Protein AF-A0A966KFK0-F1 (afdb_monomer_lite)

Sequence (70 aa):
MKKIEMKPG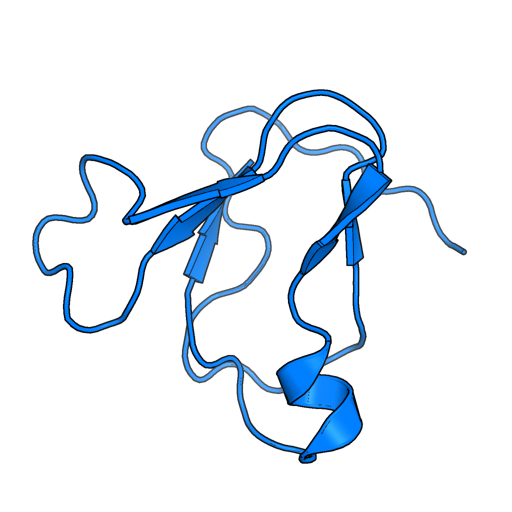KTIFKAGEPADGLYIVGSGEVGIYFPTNKEMAEPDIILKANEILGEMGVIDTAPRMATAKA

Foldseek 3Di:
DDDDDDDFFAWPDAFQAQDPDKDFAQADKKAKDAPVNPVPPGGPDIDGGGDMPPVCCVVVVGGHRTIMGD

Radius of gyration: 11.39 Å; chains: 1; bounding box: 31×16×28 Å

pLDDT: mean 93.65, std 5.7, range [74.62, 98.38]

Structure (mmCIF, N/CA/C/O backbone):
data_AF-A0A966KFK0-F1
#
_entry.id   AF-A0A966KFK0-F1
#
loop_
_atom_site.group_PDB
_atom_site.id
_atom_site.type_symbol
_atom_site.label_atom_id
_atom_site.label_alt_id
_atom_site.label_comp_id
_atom_site.label_asym_id
_atom_site.label_entity_id
_atom_site.label_seq_id
_atom_site.pdbx_PDB_ins_code
_atom_site.Cartn_x
_atom_site.Cartn_y
_atom_site.Cartn_z
_atom_site.occupancy
_atom_site.B_iso_or_equiv
_atom_site.auth_seq_id
_atom_site.auth_comp_id
_atom_site.auth_asym_id
_atom_site.auth_atom_id
_atom_site.pdbx_PDB_model_num
ATOM 1 N N . MET A 1 1 ? -15.618 -3.000 -7.243 1.00 76.62 1 MET A N 1
ATOM 2 C CA . MET A 1 1 ? -14.486 -2.894 -6.294 1.00 76.62 1 MET A CA 1
ATOM 3 C C . MET A 1 1 ? -14.534 -4.078 -5.341 1.00 76.62 1 MET A C 1
ATOM 5 O O . MET A 1 1 ? -15.619 -4.407 -4.877 1.00 76.62 1 MET A O 1
ATOM 9 N N . LYS A 1 2 ? -13.399 -4.738 -5.089 1.00 91.81 2 LYS A N 1
ATOM 10 C CA . LYS A 1 2 ? -13.288 -5.850 -4.132 1.00 91.81 2 LYS A CA 1
ATOM 11 C C . LYS A 1 2 ? -12.700 -5.312 -2.829 1.00 91.81 2 LYS A C 1
ATOM 13 O O . LYS A 1 2 ? -11.656 -4.670 -2.868 1.00 91.81 2 LYS A O 1
ATOM 18 N N . LYS A 1 3 ? -13.356 -5.568 -1.695 1.00 93.56 3 LYS A N 1
ATOM 19 C CA . LYS A 1 3 ? -12.823 -5.198 -0.378 1.00 93.56 3 LYS A CA 1
ATOM 20 C C . LYS A 1 3 ? -11.766 -6.217 0.054 1.00 93.56 3 LYS A C 1
ATOM 22 O O . LYS A 1 3 ? -11.964 -7.419 -0.124 1.00 93.56 3 LYS A O 1
ATOM 27 N N . ILE A 1 4 ? -10.661 -5.729 0.607 1.00 94.75 4 ILE A N 1
ATOM 28 C CA . ILE A 1 4 ? -9.570 -6.539 1.155 1.00 94.75 4 ILE A CA 1
ATOM 29 C C . ILE A 1 4 ? -9.289 -6.011 2.558 1.00 94.75 4 ILE A C 1
ATOM 31 O O . ILE A 1 4 ? -9.162 -4.803 2.745 1.00 94.75 4 ILE A O 1
ATOM 35 N N . GLU A 1 5 ? -9.222 -6.906 3.537 1.00 96.12 5 GLU A N 1
ATOM 36 C CA . GLU A 1 5 ? -8.847 -6.561 4.908 1.00 96.12 5 GLU A CA 1
ATOM 37 C C . GLU A 1 5 ? -7.386 -6.936 5.144 1.00 96.12 5 GLU A C 1
ATOM 39 O O . GLU A 1 5 ? -6.951 -8.037 4.803 1.00 96.12 5 GLU A O 1
ATOM 44 N N . MET A 1 6 ? -6.630 -6.007 5.724 1.00 95.69 6 MET A N 1
ATOM 45 C CA . MET A 1 6 ? -5.207 -6.159 6.010 1.00 95.69 6 MET A CA 1
ATOM 46 C C . MET A 1 6 ? -4.966 -5.928 7.500 1.00 95.69 6 MET A C 1
ATOM 48 O O . MET A 1 6 ? -5.601 -5.078 8.120 1.00 95.69 6 MET A O 1
ATOM 52 N N . LYS A 1 7 ? -4.040 -6.697 8.081 1.00 96.75 7 LYS A N 1
ATOM 53 C CA . LYS A 1 7 ? -3.562 -6.444 9.446 1.00 96.75 7 LYS A CA 1
ATOM 54 C C . LYS A 1 7 ? -2.500 -5.333 9.424 1.00 96.75 7 LYS A C 1
ATOM 56 O O . LYS A 1 7 ? -1.749 -5.290 8.448 1.00 96.75 7 LYS A O 1
ATOM 61 N N . PRO A 1 8 ? -2.363 -4.538 10.501 1.00 96.25 8 PRO A N 1
ATOM 62 C CA . PRO A 1 8 ? -1.307 -3.534 10.603 1.00 96.25 8 PRO A CA 1
ATOM 63 C C . PRO A 1 8 ? 0.085 -4.116 10.336 1.00 96.25 8 PRO A C 1
ATOM 65 O O . PRO A 1 8 ? 0.401 -5.236 10.759 1.00 96.25 8 PRO A O 1
ATOM 68 N N . GLY A 1 9 ? 0.907 -3.371 9.607 1.00 94.75 9 GLY A N 1
ATOM 69 C CA . GLY A 1 9 ? 2.259 -3.724 9.184 1.00 94.75 9 GLY A CA 1
ATOM 70 C C . GLY A 1 9 ? 2.337 -4.700 8.007 1.00 94.75 9 GLY A C 1
ATOM 71 O O . GLY A 1 9 ? 3.442 -5.035 7.567 1.00 94.75 9 GLY A O 1
ATOM 72 N N . LYS A 1 10 ? 1.211 -5.205 7.481 1.00 97.31 10 LYS A N 1
ATOM 73 C CA . LYS A 1 10 ? 1.234 -6.129 6.337 1.00 97.31 10 LYS A CA 1
ATOM 74 C C . LYS A 1 10 ? 1.505 -5.388 5.037 1.00 97.31 10 LYS A C 1
ATOM 76 O O . LYS A 1 10 ? 0.873 -4.386 4.729 1.00 97.31 10 LYS A O 1
ATOM 81 N N . THR A 1 11 ? 2.426 -5.934 4.247 1.00 97.19 11 THR A N 1
ATOM 82 C CA . THR A 1 11 ? 2.715 -5.441 2.900 1.00 97.19 11 THR A CA 1
ATOM 83 C C . THR A 1 11 ? 1.531 -5.693 1.974 1.00 97.19 11 THR A C 1
ATOM 85 O O . THR A 1 11 ? 1.063 -6.825 1.866 1.00 97.19 11 THR A O 1
ATOM 88 N N . ILE A 1 12 ? 1.083 -4.635 1.304 1.00 96.19 12 ILE A N 1
ATOM 89 C CA . ILE A 1 12 ? 0.018 -4.667 0.300 1.00 96.19 12 ILE A CA 1
ATOM 90 C C . ILE A 1 12 ? 0.626 -5.009 -1.065 1.00 96.19 12 ILE A C 1
ATOM 92 O O . ILE A 1 12 ? 0.175 -5.943 -1.717 1.00 96.19 12 ILE A O 1
ATOM 96 N N . PHE A 1 13 ? 1.686 -4.295 -1.452 1.00 96.50 13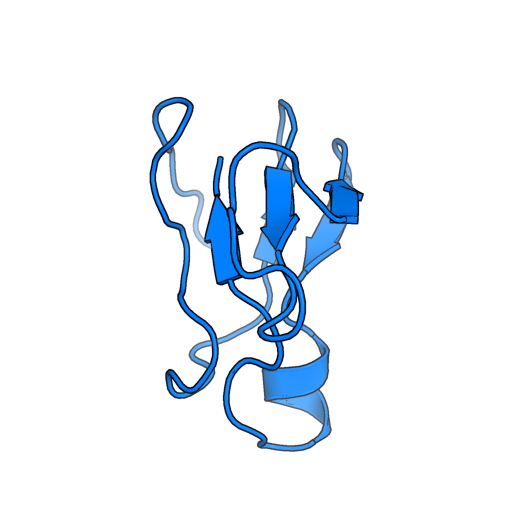 PHE A N 1
ATOM 97 C CA . PHE A 1 13 ? 2.537 -4.583 -2.610 1.00 96.50 13 PHE A CA 1
ATOM 98 C C . PHE A 1 13 ? 3.942 -4.019 -2.374 1.00 96.50 13 PHE A C 1
ATOM 100 O O . PHE A 1 13 ? 4.135 -3.141 -1.522 1.00 96.50 13 PHE A O 1
ATOM 107 N N . LYS A 1 14 ? 4.927 -4.497 -3.134 1.00 96.56 14 LYS A N 1
ATOM 108 C CA . LYS A 1 14 ? 6.320 -4.033 -3.076 1.00 96.56 14 LYS A CA 1
ATOM 109 C C . LYS A 1 14 ? 6.705 -3.232 -4.307 1.00 96.56 14 LYS A C 1
ATOM 111 O O . LYS A 1 14 ? 6.193 -3.467 -5.398 1.00 96.56 14 LYS A O 1
ATOM 116 N N . ALA A 1 15 ? 7.668 -2.332 -4.133 1.00 95.62 15 ALA A N 1
ATOM 117 C CA . ALA A 1 15 ? 8.299 -1.656 -5.257 1.00 95.62 15 ALA A CA 1
ATOM 118 C C . ALA A 1 15 ? 8.888 -2.681 -6.247 1.00 95.62 15 ALA A C 1
ATOM 120 O O . ALA A 1 15 ? 9.493 -3.673 -5.837 1.00 95.62 15 ALA A O 1
ATOM 121 N N . GLY A 1 16 ? 8.709 -2.434 -7.543 1.00 94.69 16 GLY A N 1
ATOM 122 C CA . GLY A 1 16 ? 9.141 -3.303 -8.636 1.00 94.69 16 GLY A CA 1
ATOM 123 C C . GLY A 1 16 ? 8.172 -4.435 -8.991 1.00 94.69 16 GLY A C 1
ATOM 124 O O . GLY A 1 16 ? 8.348 -5.052 -10.039 1.00 94.69 16 GLY A O 1
ATOM 125 N N . GLU A 1 17 ? 7.141 -4.706 -8.183 1.00 95.00 17 GLU A N 1
ATOM 126 C CA . GLU A 1 17 ? 6.116 -5.688 -8.555 1.00 95.00 17 GLU A CA 1
ATOM 127 C C . GLU A 1 17 ? 5.259 -5.165 -9.723 1.00 95.00 17 GLU A C 1
ATOM 129 O O . GLU A 1 17 ? 5.040 -3.954 -9.833 1.00 95.00 17 GLU A O 1
ATOM 134 N N . PRO A 1 18 ? 4.758 -6.040 -10.613 1.00 92.44 18 PRO A N 1
ATOM 135 C CA . PRO A 1 18 ? 3.779 -5.642 -11.617 1.00 92.44 18 PRO A CA 1
ATOM 136 C C . PRO A 1 18 ? 2.541 -5.027 -10.957 1.00 92.44 18 PRO A C 1
ATOM 138 O O . PRO A 1 18 ? 2.076 -5.499 -9.918 1.00 92.44 18 PRO A O 1
ATOM 141 N N . ALA A 1 19 ? 1.990 -3.977 -11.561 1.00 90.44 19 ALA A N 1
ATOM 142 C CA . ALA A 1 19 ? 0.741 -3.408 -11.085 1.00 90.44 19 ALA A CA 1
ATOM 143 C C . ALA A 1 19 ? -0.439 -4.315 -11.462 1.00 90.44 19 ALA A C 1
ATOM 145 O O . ALA A 1 19 ? -0.616 -4.679 -12.621 1.00 90.44 19 ALA A O 1
ATOM 146 N N . ASP A 1 20 ? -1.266 -4.651 -10.476 1.00 87.94 20 ASP A N 1
ATOM 147 C CA . ASP A 1 20 ? -2.500 -5.432 -10.626 1.00 87.94 20 ASP A CA 1
ATOM 148 C C . ASP A 1 20 ? -3.773 -4.570 -10.519 1.00 87.94 20 ASP A C 1
ATOM 150 O O . ASP A 1 20 ? -4.891 -5.069 -10.641 1.00 87.94 20 ASP A O 1
ATOM 154 N N . GLY A 1 21 ? -3.602 -3.262 -10.309 1.00 90.38 21 GLY A N 1
ATOM 155 C CA . GLY A 1 21 ? -4.675 -2.284 -10.166 1.00 90.38 21 GLY A CA 1
ATOM 156 C C . GLY A 1 21 ? -4.280 -1.100 -9.282 1.00 90.38 21 GLY A C 1
ATOM 157 O O . GLY A 1 21 ? -3.122 -0.952 -8.885 1.00 90.38 21 GLY A O 1
ATOM 158 N N . LEU A 1 22 ? -5.263 -0.266 -8.952 1.00 93.12 22 LEU A N 1
ATOM 159 C CA . LEU A 1 22 ? -5.149 0.780 -7.934 1.00 93.12 22 LEU A CA 1
ATOM 160 C C . LEU A 1 22 ? -5.978 0.404 -6.710 1.00 93.12 22 LEU A C 1
ATOM 162 O O . LEU A 1 22 ? -6.946 -0.358 -6.808 1.00 93.12 22 LEU A O 1
ATOM 166 N N . TYR A 1 23 ? -5.625 0.979 -5.571 1.00 95.44 23 TYR A N 1
ATOM 167 C CA . TYR A 1 23 ? -6.324 0.766 -4.314 1.00 95.44 23 TYR A CA 1
ATOM 168 C C . TYR A 1 23 ? -6.835 2.092 -3.762 1.00 95.44 23 TYR A C 1
ATOM 170 O O . TYR A 1 23 ? -6.290 3.154 -4.053 1.00 95.44 23 TYR A O 1
ATOM 178 N N . ILE A 1 24 ? -7.881 2.006 -2.945 1.00 96.75 24 ILE A N 1
ATOM 179 C CA . ILE A 1 24 ? -8.415 3.119 -2.163 1.00 96.75 24 ILE A CA 1
ATOM 180 C C . ILE A 1 24 ? -8.353 2.688 -0.704 1.00 96.75 24 ILE A C 1
ATOM 182 O O . ILE A 1 24 ? -8.804 1.587 -0.368 1.00 96.75 24 ILE A O 1
ATOM 186 N N . VAL A 1 25 ? -7.811 3.535 0.165 1.00 97.44 25 VAL A N 1
ATOM 187 C CA . VAL A 1 25 ? -7.814 3.278 1.606 1.00 97.44 25 VAL A CA 1
ATOM 188 C C . VAL A 1 25 ? -9.257 3.380 2.101 1.00 97.44 25 VAL A C 1
ATOM 190 O O . VAL A 1 25 ? -9.831 4.461 2.168 1.00 97.44 25 VAL A O 1
ATOM 193 N N . GLY A 1 26 ? -9.879 2.247 2.426 1.00 96.75 26 GLY A N 1
ATOM 194 C CA . GLY A 1 26 ? -11.260 2.240 2.925 1.00 96.75 26 GLY A CA 1
ATOM 195 C C . GLY A 1 26 ? -11.382 2.718 4.377 1.00 96.75 26 GLY A C 1
ATOM 196 O O . GLY A 1 26 ? -12.362 3.359 4.741 1.00 96.75 26 GLY A O 1
ATOM 197 N N . SER A 1 27 ? -10.393 2.392 5.211 1.00 95.69 27 SER A N 1
ATOM 198 C CA . SER A 1 27 ? -10.324 2.739 6.635 1.00 95.69 27 SER A CA 1
ATOM 199 C C . SER A 1 27 ? -8.911 2.497 7.167 1.00 95.69 27 SER A C 1
ATOM 201 O O . SER A 1 27 ? -8.237 1.597 6.668 1.00 95.69 27 SER A O 1
ATOM 203 N N . GLY A 1 28 ? -8.512 3.216 8.218 1.00 96.38 28 GLY A N 1
ATOM 204 C CA . GLY A 1 28 ? -7.158 3.132 8.772 1.00 96.38 28 GLY A CA 1
ATOM 205 C C . GLY A 1 28 ? -6.169 3.989 7.987 1.00 96.38 28 GLY A C 1
ATOM 206 O O . GLY A 1 28 ? -6.563 4.985 7.374 1.00 96.38 28 GLY A O 1
ATOM 207 N N . GLU A 1 29 ? -4.901 3.596 8.025 1.00 98.06 29 GLU A N 1
ATOM 208 C CA . GLU A 1 29 ? -3.805 4.300 7.367 1.00 98.06 29 GLU A CA 1
ATOM 209 C C . GLU A 1 29 ? -2.927 3.309 6.598 1.00 98.06 29 GLU A C 1
ATOM 211 O O . GLU A 1 29 ? -2.857 2.131 6.944 1.00 98.06 29 GLU A O 1
ATOM 216 N N . VAL A 1 30 ? -2.283 3.779 5.533 1.00 98.31 30 VAL A N 1
ATOM 217 C CA . VAL A 1 30 ? -1.337 3.000 4.731 1.00 98.31 30 VAL A CA 1
ATOM 218 C C . VAL A 1 30 ? -0.051 3.797 4.584 1.00 98.31 30 VAL A C 1
ATOM 220 O O . VAL A 1 30 ? -0.059 4.928 4.104 1.00 98.31 30 VAL A O 1
ATOM 223 N N . GLY A 1 31 ? 1.062 3.189 4.975 1.00 98.38 31 GLY A N 1
ATOM 224 C CA . GLY A 1 31 ? 2.393 3.744 4.795 1.00 98.38 31 GLY A CA 1
ATOM 225 C C . GLY A 1 31 ? 2.956 3.422 3.414 1.00 98.38 31 GLY A C 1
ATOM 226 O O . GLY A 1 31 ? 2.954 2.263 2.988 1.00 98.38 31 GLY A O 1
ATOM 227 N N . ILE A 1 32 ? 3.483 4.435 2.736 1.00 98.25 32 ILE A N 1
ATOM 228 C CA . ILE A 1 32 ? 4.217 4.317 1.477 1.00 98.25 32 ILE A CA 1
ATOM 229 C C . ILE A 1 32 ? 5.704 4.505 1.750 1.00 98.25 32 ILE A C 1
ATOM 231 O O . ILE A 1 32 ? 6.105 5.437 2.441 1.00 98.25 32 ILE A O 1
ATOM 235 N N . TYR A 1 33 ? 6.512 3.616 1.182 1.00 98.12 33 TYR A N 1
ATOM 236 C CA . TYR A 1 33 ? 7.952 3.569 1.373 1.00 98.12 33 TYR A CA 1
ATOM 237 C C . TYR A 1 33 ? 8.654 3.541 0.015 1.00 98.12 33 TYR A C 1
ATOM 239 O O . TYR A 1 33 ? 8.507 2.574 -0.749 1.00 98.12 33 TYR A O 1
ATOM 247 N N . PHE A 1 34 ? 9.414 4.584 -0.304 1.00 96.75 34 PHE A N 1
ATOM 248 C CA . PHE A 1 34 ? 10.174 4.651 -1.549 1.00 96.75 34 PHE A CA 1
ATOM 249 C C . PHE A 1 34 ? 11.442 3.791 -1.472 1.00 96.75 34 PHE A C 1
ATOM 251 O O . PHE A 1 34 ? 12.019 3.641 -0.400 1.00 96.75 34 PHE A O 1
ATOM 258 N N . PRO A 1 35 ? 11.954 3.270 -2.603 1.00 95.25 35 PRO A N 1
ATOM 259 C CA . PRO A 1 35 ? 13.206 2.503 -2.623 1.00 95.25 35 PRO A CA 1
ATOM 260 C C . PRO A 1 35 ? 14.427 3.254 -2.061 1.00 95.25 35 PRO A C 1
ATOM 262 O O . PRO A 1 35 ? 15.425 2.636 -1.698 1.00 95.25 35 PRO A O 1
ATOM 265 N N . THR A 1 36 ? 14.366 4.587 -2.000 1.00 95.75 36 THR A N 1
ATOM 266 C CA . THR A 1 36 ? 15.390 5.445 -1.389 1.00 95.75 36 THR A CA 1
ATOM 267 C C . THR A 1 36 ? 15.396 5.385 0.140 1.00 95.75 36 THR A C 1
ATOM 269 O O . THR A 1 36 ? 16.427 5.673 0.748 1.00 95.75 36 THR A O 1
ATOM 272 N N . ASN A 1 37 ? 14.288 4.983 0.766 1.00 95.00 37 ASN A N 1
ATOM 273 C CA . ASN A 1 37 ? 14.172 4.764 2.202 1.00 95.00 37 ASN A CA 1
ATOM 274 C C . ASN A 1 37 ? 14.755 3.389 2.559 1.00 95.00 37 ASN A C 1
ATOM 276 O O . ASN A 1 37 ? 14.090 2.361 2.487 1.00 95.00 37 ASN A O 1
ATOM 280 N N . LYS A 1 38 ? 16.046 3.355 2.899 1.00 92.50 38 LYS A N 1
ATOM 281 C CA . LYS A 1 38 ? 16.765 2.092 3.134 1.00 92.50 38 LYS A CA 1
ATOM 282 C C . LYS A 1 38 ? 16.378 1.402 4.442 1.00 92.50 38 LYS A C 1
ATOM 284 O O . LYS A 1 38 ? 16.448 0.179 4.513 1.00 92.50 38 LYS A O 1
ATOM 289 N N . GLU A 1 39 ? 16.009 2.169 5.467 1.00 93.56 39 GLU A N 1
ATOM 290 C CA . GLU A 1 39 ? 15.691 1.629 6.795 1.00 93.56 39 GLU A CA 1
ATOM 291 C C . GLU A 1 39 ? 14.268 1.073 6.864 1.00 93.56 39 GLU A C 1
ATOM 293 O O . GLU A 1 39 ? 14.019 0.120 7.602 1.00 93.56 39 GLU A O 1
ATOM 298 N N . MET A 1 40 ? 13.336 1.626 6.076 1.00 92.62 40 MET A N 1
ATOM 299 C CA . MET A 1 40 ? 11.933 1.196 6.015 1.00 92.62 40 MET A CA 1
ATOM 300 C C . MET A 1 40 ? 11.230 1.190 7.387 1.00 92.62 40 MET A C 1
ATOM 302 O O . MET A 1 40 ? 10.232 0.477 7.559 1.00 92.62 40 MET A O 1
ATOM 306 N N . ALA A 1 41 ? 11.766 1.950 8.352 1.00 93.44 41 ALA A N 1
ATOM 307 C CA . ALA A 1 41 ? 11.286 2.032 9.729 1.00 93.44 41 ALA A CA 1
ATOM 308 C C . ALA A 1 41 ? 10.013 2.880 9.818 1.00 93.44 41 ALA A C 1
ATOM 310 O O . ALA A 1 41 ? 9.014 2.438 10.381 1.00 93.44 41 ALA A O 1
ATOM 311 N N . GLU A 1 42 ? 10.021 4.043 9.167 1.00 96.62 42 GLU A N 1
ATOM 312 C CA . GLU A 1 42 ? 8.876 4.945 9.047 1.00 96.62 42 GLU A CA 1
ATOM 313 C C . GLU A 1 42 ? 8.507 5.156 7.573 1.00 96.62 42 GLU A C 1
ATOM 315 O O . GLU A 1 42 ? 9.385 5.070 6.704 1.00 96.62 42 GLU A O 1
ATOM 320 N N . PRO A 1 43 ? 7.214 5.360 7.267 1.00 97.69 43 PRO A N 1
ATOM 321 C CA . PRO A 1 43 ? 6.771 5.626 5.907 1.00 97.69 43 PRO A CA 1
ATOM 322 C C . PRO A 1 43 ? 7.184 7.029 5.453 1.00 97.69 43 PRO A C 1
ATOM 324 O O . PRO A 1 43 ? 7.142 7.981 6.227 1.00 97.69 43 PRO A O 1
ATOM 327 N N . ASP A 1 44 ? 7.508 7.167 4.169 1.00 98.12 44 ASP A N 1
ATOM 328 C CA . ASP A 1 44 ? 7.755 8.468 3.540 1.00 98.12 44 ASP A CA 1
ATOM 329 C C . ASP A 1 44 ? 6.450 9.268 3.379 1.00 98.12 44 ASP A C 1
ATOM 331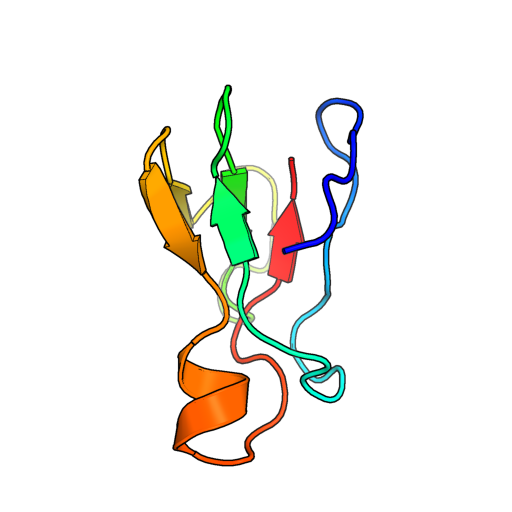 O O .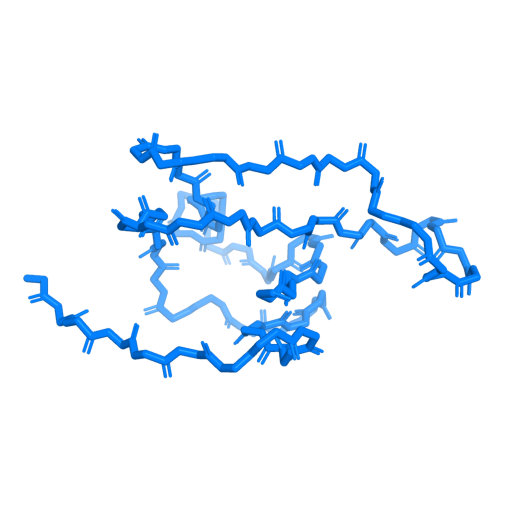 ASP A 1 44 ? 6.452 10.497 3.429 1.00 98.12 44 ASP A O 1
ATOM 335 N N . ILE A 1 45 ? 5.325 8.568 3.175 1.00 97.88 45 ILE A N 1
ATOM 336 C CA . ILE A 1 45 ? 3.981 9.151 3.057 1.00 97.88 45 ILE A CA 1
ATOM 337 C C . ILE A 1 45 ? 2.986 8.271 3.815 1.00 97.88 45 ILE A C 1
ATOM 339 O O . ILE A 1 45 ? 3.013 7.047 3.685 1.00 97.88 45 ILE A O 1
ATOM 343 N N . ILE A 1 46 ? 2.074 8.894 4.561 1.00 98.25 46 ILE A N 1
ATOM 344 C CA . ILE A 1 46 ? 0.938 8.220 5.199 1.00 98.25 46 ILE A CA 1
ATOM 345 C C . ILE A 1 46 ? -0.333 8.603 4.450 1.00 98.25 46 ILE A C 1
ATOM 347 O O . ILE A 1 46 ? -0.673 9.782 4.381 1.00 98.25 46 ILE A O 1
ATOM 351 N N . LEU A 1 47 ? -1.033 7.600 3.929 1.00 98.25 47 LEU A N 1
ATOM 352 C CA . LEU A 1 47 ? -2.335 7.744 3.289 1.00 98.25 47 LEU A CA 1
ATOM 353 C C . LEU A 1 47 ? -3.447 7.348 4.257 1.00 98.25 47 LEU A C 1
ATOM 355 O O . LEU A 1 47 ? -3.346 6.346 4.963 1.00 98.25 47 LEU A O 1
ATOM 359 N N . LYS A 1 48 ? -4.527 8.114 4.257 1.00 97.94 48 LYS A N 1
ATOM 360 C CA . LYS A 1 48 ? -5.715 7.990 5.099 1.00 97.94 48 LYS A CA 1
ATOM 361 C C . LYS A 1 48 ? -6.922 7.582 4.267 1.00 97.94 48 LYS A C 1
ATOM 363 O O . LYS A 1 48 ? -6.865 7.458 3.046 1.00 97.94 48 LYS A O 1
ATOM 368 N N . ALA A 1 49 ? -8.044 7.365 4.947 1.00 97.19 49 ALA A N 1
ATOM 369 C CA . ALA A 1 49 ? -9.292 6.971 4.309 1.00 97.19 49 ALA A CA 1
ATOM 370 C C . ALA A 1 49 ? -9.671 7.879 3.120 1.00 97.19 49 ALA A C 1
ATOM 372 O O . ALA A 1 49 ? -9.633 9.105 3.216 1.00 97.19 49 ALA A O 1
ATOM 373 N N . ASN A 1 50 ? -10.115 7.242 2.036 1.00 95.88 50 ASN A N 1
ATOM 374 C CA . ASN A 1 50 ? -10.462 7.807 0.729 1.00 95.88 50 ASN A CA 1
ATOM 375 C C . ASN A 1 50 ? -9.284 8.273 -0.140 1.00 95.88 50 ASN A C 1
ATOM 377 O O . ASN A 1 50 ? -9.521 8.705 -1.267 1.00 95.88 50 ASN A O 1
ATOM 381 N N . GLU A 1 51 ? -8.038 8.146 0.319 1.00 97.56 51 GLU A N 1
ATOM 382 C CA . GLU A 1 51 ? -6.868 8.385 -0.528 1.00 97.56 51 GLU A CA 1
ATOM 383 C C . GLU A 1 51 ? -6.551 7.164 -1.403 1.00 97.56 51 GLU A C 1
ATOM 385 O O . GLU A 1 51 ? -6.871 6.015 -1.070 1.00 97.56 51 GLU A O 1
ATOM 390 N N . ILE A 1 52 ? -5.954 7.434 -2.564 1.00 95.38 52 ILE A N 1
ATOM 391 C CA . ILE A 1 52 ? -5.644 6.445 -3.600 1.00 95.38 52 ILE A CA 1
ATOM 392 C C . ILE A 1 52 ? -4.160 6.089 -3.527 1.00 95.38 52 ILE A C 1
ATOM 394 O O . ILE A 1 52 ? -3.328 6.942 -3.231 1.00 95.38 52 ILE A O 1
ATOM 398 N N . LEU A 1 53 ? -3.833 4.830 -3.821 1.00 95.31 53 LEU A N 1
ATOM 399 C CA . LEU A 1 53 ? -2.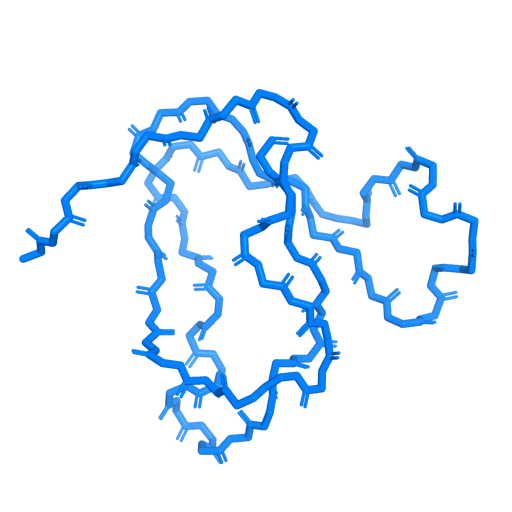458 4.382 -4.004 1.00 95.31 53 LEU A CA 1
ATOM 400 C C . LEU A 1 53 ? -2.303 3.428 -5.182 1.00 95.31 53 LEU A C 1
ATOM 402 O O . LEU A 1 53 ? -3.174 2.603 -5.480 1.00 95.31 53 LEU A O 1
ATOM 406 N N . GLY A 1 54 ? -1.122 3.487 -5.793 1.00 92.38 54 GLY A N 1
ATOM 407 C CA . GLY A 1 54 ? -0.733 2.580 -6.865 1.00 92.38 54 GLY A CA 1
ATOM 408 C C . GLY A 1 54 ? -1.386 2.899 -8.212 1.00 92.38 54 GLY A C 1
ATOM 409 O O . GLY A 1 54 ? -1.306 2.077 -9.122 1.00 92.38 54 GLY A O 1
ATOM 410 N N . GLU A 1 55 ? -1.995 4.074 -8.351 1.00 92.06 55 GLU A N 1
ATOM 411 C CA . GLU A 1 55 ? -2.586 4.606 -9.578 1.00 92.06 55 GLU A CA 1
ATOM 412 C C . GLU A 1 55 ? -1.561 4.729 -10.707 1.00 92.06 55 GLU A C 1
ATOM 414 O O . GLU A 1 55 ? -1.859 4.352 -11.838 1.00 92.06 55 GLU A O 1
ATOM 419 N N . MET A 1 56 ? -0.326 5.132 -10.386 1.00 84.75 56 MET A N 1
ATOM 420 C CA . MET A 1 56 ? 0.761 5.268 -11.364 1.00 84.75 56 MET A CA 1
ATOM 421 C C . MET A 1 56 ? 1.073 3.954 -12.086 1.00 84.75 56 MET A C 1
ATOM 423 O O . MET A 1 56 ? 1.356 3.953 -13.279 1.00 84.75 56 MET A O 1
ATOM 427 N N . GLY A 1 57 ? 0.955 2.813 -11.398 1.00 80.88 57 GLY A N 1
ATOM 428 C CA . GLY A 1 57 ? 1.189 1.507 -12.019 1.00 80.88 57 GLY A CA 1
ATOM 429 C C . GLY A 1 57 ? 0.126 1.124 -13.056 1.00 80.88 57 GLY A C 1
ATOM 430 O O . GLY A 1 57 ? 0.397 0.338 -13.960 1.00 80.88 57 GLY A O 1
ATOM 431 N N . VAL A 1 58 ? -1.077 1.696 -12.948 1.00 79.81 58 VAL A N 1
ATOM 432 C CA . VAL A 1 58 ? -2.161 1.508 -13.921 1.00 79.81 58 VAL A CA 1
ATOM 433 C C . VAL A 1 58 ? -2.055 2.520 -15.061 1.00 79.81 58 VAL A C 1
ATOM 435 O O . VAL A 1 58 ? -2.284 2.154 -16.208 1.00 79.81 58 VAL A O 1
ATOM 438 N N . ILE A 1 59 ? -1.708 3.774 -14.756 1.00 79.75 59 ILE A N 1
ATOM 439 C CA . ILE A 1 59 ? -1.647 4.868 -15.737 1.00 79.75 59 ILE A CA 1
ATOM 440 C C . ILE A 1 59 ? -0.433 4.718 -16.661 1.00 79.75 59 ILE A C 1
ATOM 442 O O . ILE A 1 59 ? -0.592 4.724 -17.878 1.00 79.75 59 ILE A O 1
ATOM 446 N N . ASP A 1 60 ? 0.761 4.525 -16.096 1.00 77.94 60 ASP A N 1
ATOM 447 C CA . ASP A 1 60 ? 2.011 4.462 -16.866 1.00 77.94 60 ASP A CA 1
ATOM 448 C C . ASP A 1 60 ? 2.359 3.037 -17.317 1.00 77.94 60 ASP A C 1
ATOM 450 O O . ASP A 1 60 ? 3.373 2.812 -17.975 1.00 77.94 60 ASP A O 1
ATOM 454 N N . THR A 1 61 ? 1.529 2.043 -16.974 1.00 74.62 61 THR A N 1
ATOM 455 C CA . THR A 1 61 ? 1.828 0.608 -17.167 1.00 74.62 61 THR A CA 1
ATOM 456 C C . THR A 1 61 ? 3.183 0.204 -16.563 1.00 74.62 61 THR A C 1
ATOM 458 O O . THR A 1 61 ? 3.850 -0.724 -17.024 1.00 74.6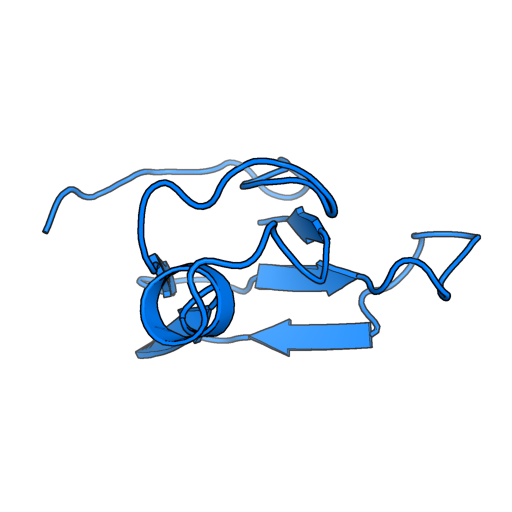2 61 THR A O 1
ATOM 461 N N . ALA A 1 62 ? 3.614 0.936 -15.535 1.00 79.81 62 ALA A N 1
ATOM 462 C CA . ALA A 1 62 ? 4.904 0.775 -14.891 1.00 79.81 62 ALA A CA 1
ATOM 463 C C . ALA A 1 62 ? 4.806 -0.186 -13.691 1.00 79.81 62 ALA A C 1
ATOM 465 O O . ALA A 1 62 ? 3.753 -0.290 -13.051 1.00 79.81 62 ALA A O 1
ATOM 466 N N . PRO A 1 63 ? 5.903 -0.872 -13.324 1.00 90.50 63 PRO A N 1
ATOM 467 C CA . PRO A 1 63 ? 5.986 -1.556 -12.039 1.00 90.50 63 PRO A CA 1
ATOM 468 C C . PRO A 1 63 ? 5.710 -0.599 -10.870 1.00 90.50 63 PRO A C 1
ATOM 470 O O . PRO A 1 63 ? 5.874 0.618 -10.980 1.00 90.50 63 PRO A O 1
ATOM 473 N N . ARG A 1 64 ? 5.330 -1.145 -9.712 1.00 94.44 64 ARG A N 1
ATOM 474 C CA . ARG A 1 64 ? 5.107 -0.369 -8.485 1.00 94.44 64 ARG A CA 1
ATOM 475 C C . ARG A 1 64 ? 6.330 0.499 -8.165 1.00 94.44 64 ARG A C 1
ATOM 477 O O . ARG A 1 64 ? 7.432 -0.013 -8.000 1.00 94.44 64 ARG A O 1
ATOM 484 N N . MET A 1 65 ? 6.134 1.808 -8.019 1.00 92.88 65 MET A N 1
ATOM 485 C CA . MET A 1 65 ? 7.231 2.746 -7.729 1.00 92.88 65 MET A CA 1
ATOM 486 C C . MET A 1 65 ? 7.686 2.720 -6.263 1.00 92.88 65 MET A C 1
ATOM 488 O O . MET A 1 65 ? 8.809 3.107 -5.952 1.00 92.88 65 MET A O 1
ATOM 492 N N . ALA A 1 66 ? 6.815 2.267 -5.362 1.00 96.00 66 ALA A N 1
ATOM 493 C CA . ALA A 1 66 ? 7.029 2.248 -3.922 1.00 96.00 66 ALA A CA 1
ATOM 494 C C . ALA A 1 66 ? 6.433 0.977 -3.303 1.00 96.00 66 ALA A C 1
ATOM 496 O O . ALA A 1 66 ? 5.656 0.261 -3.937 1.00 96.00 66 ALA A O 1
ATOM 497 N N . THR A 1 67 ? 6.805 0.695 -2.059 1.00 97.31 67 THR A N 1
ATOM 498 C CA . THR A 1 67 ? 6.218 -0.376 -1.246 1.00 97.31 67 THR A CA 1
ATOM 499 C C . THR A 1 67 ? 5.113 0.205 -0.375 1.00 97.31 67 THR A C 1
ATOM 501 O O . THR A 1 67 ? 5.326 1.231 0.263 1.00 97.31 67 THR A O 1
ATOM 504 N N . ALA A 1 68 ? 3.962 -0.459 -0.301 1.00 97.75 68 ALA A N 1
ATOM 505 C CA . ALA A 1 68 ? 2.848 -0.053 0.554 1.00 97.75 68 ALA A CA 1
ATOM 506 C C . ALA A 1 68 ? 2.637 -1.057 1.696 1.00 97.75 68 ALA A C 1
ATOM 508 O O . ALA A 1 68 ? 2.665 -2.274 1.475 1.00 97.75 68 ALA A O 1
ATOM 509 N N . LYS A 1 69 ? 2.406 -0.563 2.914 1.00 97.81 69 LYS A N 1
ATOM 510 C CA . LYS A 1 69 ? 2.082 -1.373 4.098 1.00 97.81 69 LYS A CA 1
ATOM 511 C C . LYS A 1 69 ? 0.853 -0.807 4.811 1.00 97.81 69 LYS A C 1
ATOM 513 O O . LYS A 1 69 ? 0.763 0.405 4.972 1.00 97.81 69 LYS A O 1
ATOM 518 N N . ALA A 1 70 ? -0.066 -1.686 5.204 1.00 96.31 70 ALA A N 1
ATOM 519 C CA . ALA A 1 70 ? -1.198 -1.356 6.075 1.00 96.31 70 ALA A CA 1
ATOM 520 C C . ALA A 1 70 ? -0.761 -1.102 7.525 1.00 96.31 70 ALA A C 1
ATOM 522 O O . ALA A 1 70 ? 0.415 -1.397 7.842 1.00 96.31 70 ALA A O 1
#

Secondary structure (DSSP, 8-state):
-------TT-EEE-TTSPP---EE--SSEEEEE-TT-SS-SS-SEEEETT-EESHHHHHS-PPPSSEEE-